Protein AF-A0AAX2J0H5-F1 (afdb_monomer_lite)

Foldseek 3Di:
DDDPPDDDDQLLRVVVVCVVVPDDDPDPVVSSVVCVVVPPPPCPPPPDDDDDPPPDPPDDDDDPDDDPDDDDDDD

Radius of gyration: 21.73 Å; chains: 1; bounding box: 44×30×49 Å

Secondary structure (DSSP, 8-state):
----------HHHHHHHHHTTT---S-HHHHHHHHHHS-T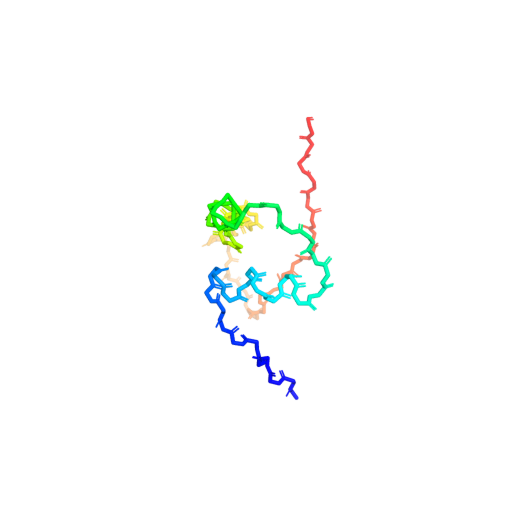T--------PPPPS----SS---------------

Organism: NCBI:txid91890

pLDDT: mean 70.66, std 16.93, range [44.0, 94.31]

Structure (mmCIF, N/CA/C/O backbone):
data_AF-A0AAX2J0H5-F1
#
_entry.id   AF-A0AAX2J0H5-F1
#
loop_
_atom_site.group_PDB
_atom_site.id
_atom_site.type_symbol
_atom_site.label_atom_id
_atom_site.label_alt_id
_atom_site.label_comp_id
_atom_site.label_asym_id
_atom_site.label_entity_id
_atom_site.label_seq_id
_atom_site.pdbx_PDB_ins_code
_atom_site.Cartn_x
_atom_site.Cartn_y
_atom_site.Cartn_z
_atom_site.occupancy
_atom_site.B_iso_or_equiv
_atom_site.auth_seq_id
_atom_site.auth_comp_id
_atom_site.auth_asym_id
_atom_site.auth_atom_id
_atom_site.pdbx_PDB_model_num
ATOM 1 N N . MET A 1 1 ? 6.632 -23.740 -18.361 1.00 48.53 1 MET A N 1
ATOM 2 C CA . MET A 1 1 ? 6.613 -22.264 -18.236 1.00 48.53 1 MET A CA 1
ATOM 3 C C . MET A 1 1 ? 5.497 -21.909 -17.268 1.00 48.53 1 MET A C 1
ATOM 5 O O . MET A 1 1 ? 4.352 -22.217 -17.565 1.00 48.53 1 MET A O 1
ATOM 9 N N . SER A 1 2 ? 5.810 -21.385 -16.084 1.00 57.38 2 SER A N 1
ATOM 10 C CA . SER A 1 2 ? 4.795 -20.977 -15.106 1.00 57.38 2 SER A CA 1
ATOM 11 C C . SER A 1 2 ? 4.115 -19.697 -15.593 1.00 57.38 2 SER A C 1
ATOM 13 O O . SER A 1 2 ? 4.746 -18.652 -15.723 1.00 57.38 2 SER A O 1
ATOM 15 N N . HIS A 1 3 ? 2.829 -19.795 -15.919 1.00 75.25 3 HIS A N 1
ATOM 16 C CA . HIS A 1 3 ? 2.019 -18.654 -16.328 1.00 75.25 3 HIS A CA 1
ATOM 17 C C . HIS A 1 3 ? 1.844 -17.730 -15.115 1.00 75.25 3 HIS A C 1
ATOM 19 O O . HIS A 1 3 ? 1.264 -18.131 -14.104 1.00 75.25 3 HIS A O 1
ATOM 25 N N . TYR A 1 4 ? 2.405 -16.522 -15.170 1.00 69.38 4 TYR A N 1
ATOM 26 C CA . TYR A 1 4 ? 2.350 -15.574 -14.059 1.00 69.38 4 TYR A CA 1
ATOM 27 C C . TYR A 1 4 ? 0.943 -14.976 -13.973 1.00 69.38 4 TYR A C 1
ATOM 29 O O . TYR A 1 4 ? 0.615 -14.025 -14.674 1.00 69.38 4 TYR A O 1
ATOM 37 N N . ASN A 1 5 ? 0.091 -15.572 -13.140 1.00 77.12 5 ASN A N 1
ATOM 38 C CA . ASN A 1 5 ? -1.329 -15.237 -13.065 1.00 77.12 5 ASN A CA 1
ATOM 39 C C . ASN A 1 5 ? -1.640 -14.383 -11.828 1.00 77.12 5 ASN A C 1
ATOM 41 O O . ASN A 1 5 ? -2.409 -14.786 -10.957 1.00 77.12 5 ASN A O 1
ATOM 45 N N . LYS A 1 6 ? -0.973 -13.230 -11.701 1.00 76.75 6 LYS A N 1
ATOM 46 C CA . LYS A 1 6 ? -1.245 -12.286 -10.613 1.00 76.75 6 LYS A CA 1
ATOM 47 C C . LYS A 1 6 ? -2.059 -11.120 -11.177 1.00 76.75 6 LYS A C 1
ATOM 49 O O . LYS A 1 6 ? -1.462 -10.228 -11.781 1.00 76.75 6 LYS A O 1
ATOM 54 N N . PRO A 1 7 ? -3.400 -11.152 -11.061 1.00 81.25 7 PRO A N 1
ATOM 55 C CA . PRO A 1 7 ? -4.235 -10.091 -11.597 1.00 81.25 7 PRO A CA 1
ATOM 56 C C . PRO A 1 7 ? -3.912 -8.772 -10.899 1.00 81.25 7 PRO A C 1
ATOM 58 O O . PRO A 1 7 ? -3.523 -8.740 -9.728 1.00 81.25 7 PRO A O 1
ATOM 61 N N . TYR A 1 8 ? -4.073 -7.682 -11.640 1.00 80.94 8 TYR A N 1
ATOM 62 C CA . TYR A 1 8 ? -4.016 -6.350 -11.065 1.00 80.94 8 TYR A CA 1
ATOM 63 C C . TYR A 1 8 ? -5.140 -6.189 -10.031 1.00 80.94 8 TYR A C 1
ATOM 65 O O . TYR A 1 8 ? -6.279 -6.574 -10.287 1.00 80.94 8 TYR A O 1
ATOM 73 N N . LEU A 1 9 ? -4.802 -5.624 -8.872 1.00 86.00 9 LEU A N 1
ATOM 74 C CA . LEU A 1 9 ? -5.737 -5.314 -7.792 1.00 86.00 9 LEU A CA 1
ATOM 75 C C . LEU A 1 9 ? -5.757 -3.801 -7.579 1.00 86.00 9 LEU A C 1
ATOM 77 O O . LEU A 1 9 ? -4.687 -3.184 -7.531 1.00 86.00 9 LEU A O 1
ATOM 81 N N . THR A 1 10 ? -6.947 -3.224 -7.407 1.00 89.00 10 THR A 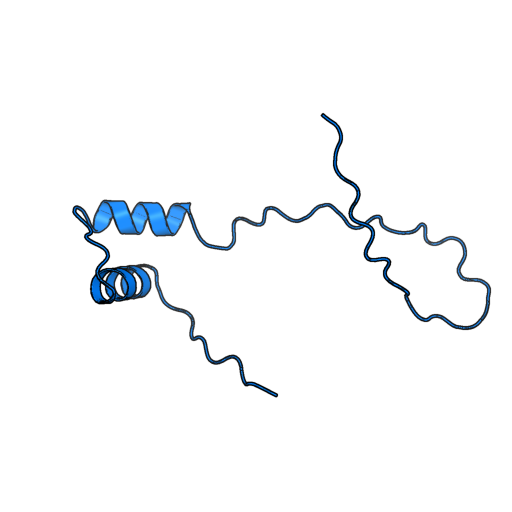N 1
ATOM 82 C CA . THR A 1 10 ? -7.107 -1.813 -7.012 1.00 89.00 10 THR A CA 1
ATOM 83 C C . THR A 1 10 ? -6.590 -1.583 -5.589 1.00 89.00 10 THR A C 1
ATOM 85 O O . THR A 1 10 ? -6.421 -2.532 -4.826 1.00 89.00 10 THR A O 1
ATOM 88 N N . PHE A 1 11 ? -6.347 -0.330 -5.188 1.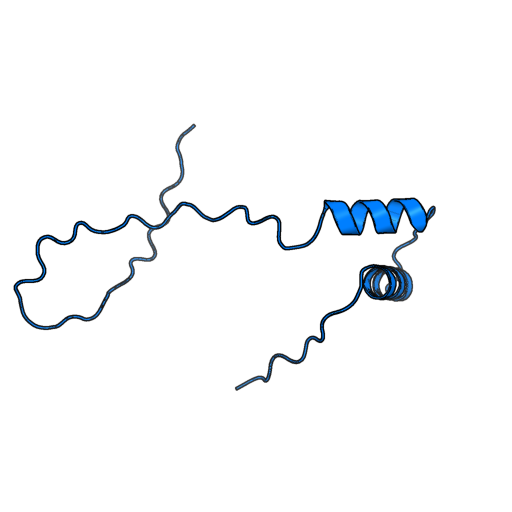00 87.94 11 PHE A N 1
ATOM 89 C CA . PHE A 1 11 ? -5.865 -0.033 -3.830 1.00 87.94 11 PHE A CA 1
ATOM 90 C C . PHE A 1 11 ? -6.825 -0.512 -2.734 1.00 87.94 11 PHE A C 1
ATOM 92 O O . PHE A 1 11 ? -6.379 -1.017 -1.709 1.00 87.94 11 PHE A O 1
ATOM 99 N N . GLU A 1 12 ? -8.131 -0.435 -2.979 1.00 90.94 12 GLU A N 1
ATOM 100 C CA . GLU A 1 12 ? -9.158 -0.966 -2.076 1.00 90.94 12 GLU A CA 1
ATOM 101 C C . GLU A 1 12 ? -9.060 -2.488 -1.957 1.00 90.94 12 GLU A C 1
ATOM 103 O O . GLU A 1 12 ? -8.996 -3.025 -0.855 1.00 90.94 12 GLU A O 1
ATOM 108 N N . GLN A 1 13 ? -8.934 -3.189 -3.085 1.00 90.50 13 GLN A N 1
ATOM 109 C CA . GLN A 1 13 ? -8.755 -4.642 -3.092 1.00 90.50 13 GLN A CA 1
ATOM 110 C C . GLN A 1 13 ? -7.438 -5.069 -2.435 1.00 90.50 13 GLN A C 1
ATOM 112 O O . GLN A 1 13 ? -7.375 -6.111 -1.784 1.00 90.50 13 GLN A O 1
ATOM 117 N N . GLN A 1 14 ? -6.376 -4.276 -2.588 1.00 90.06 14 GLN A N 1
ATOM 118 C CA . GLN A 1 14 ? -5.105 -4.506 -1.906 1.00 90.06 14 GLN A CA 1
ATOM 119 C C . GLN A 1 14 ? -5.245 -4.329 -0.395 1.00 90.06 14 GLN A C 1
ATOM 121 O O . GLN A 1 14 ? -4.729 -5.161 0.349 1.00 90.06 14 GLN A O 1
ATOM 126 N N . LEU A 1 15 ? -5.949 -3.289 0.057 1.00 91.56 15 LEU A N 1
ATOM 127 C CA . LEU A 1 15 ? -6.188 -3.043 1.475 1.00 91.56 15 LEU A CA 1
ATOM 128 C C . LEU A 1 15 ? -6.972 -4.193 2.117 1.00 91.56 15 LEU A C 1
ATOM 130 O O . LEU A 1 15 ? -6.556 -4.719 3.148 1.00 91.56 15 LEU A O 1
ATOM 134 N N . GLU A 1 16 ? -8.049 -4.635 1.473 1.00 92.75 16 GLU A N 1
ATOM 135 C CA . GLU A 1 16 ? -8.861 -5.754 1.957 1.00 92.75 16 GLU A CA 1
ATOM 136 C C . GLU A 1 16 ? -8.062 -7.062 2.004 1.00 92.75 16 GLU A C 1
ATOM 138 O O . GLU A 1 16 ? -8.132 -7.807 2.980 1.00 92.75 16 GLU A O 1
ATOM 143 N N . LEU A 1 17 ? -7.214 -7.309 1.004 1.00 91.38 17 LEU A N 1
ATOM 144 C CA . LEU A 1 17 ? -6.322 -8.468 0.987 1.00 91.38 17 LEU A CA 1
ATOM 145 C C . LEU A 1 17 ? -5.256 -8.419 2.096 1.00 91.38 17 LEU A C 1
ATOM 147 O O . LEU A 1 17 ? -4.807 -9.458 2.584 1.00 91.38 17 LEU A O 1
ATOM 151 N N . LEU A 1 18 ? -4.793 -7.227 2.469 1.00 90.75 18 LEU A N 1
ATOM 152 C CA . LEU A 1 18 ? -3.851 -7.059 3.574 1.00 90.75 18 LEU A CA 1
ATOM 153 C C . LEU A 1 18 ? -4.541 -7.331 4.913 1.00 90.75 18 LEU A C 1
ATOM 155 O O . LEU A 1 18 ? -4.017 -8.104 5.717 1.00 90.75 18 LEU A O 1
ATOM 159 N N . LYS A 1 19 ? -5.743 -6.787 5.116 1.00 93.06 19 LYS A N 1
ATOM 160 C CA . LYS A 1 19 ? -6.558 -7.067 6.306 1.00 93.06 19 LYS A CA 1
ATOM 161 C C . LYS A 1 19 ? -6.912 -8.544 6.428 1.00 93.06 19 LYS A C 1
ATOM 163 O O . LYS A 1 19 ? -6.761 -9.120 7.501 1.00 93.06 19 LYS A O 1
ATOM 168 N N . SER A 1 20 ? -7.282 -9.196 5.322 1.00 93.81 20 SER A N 1
ATOM 169 C CA . SER A 1 20 ? -7.596 -10.631 5.312 1.00 93.81 20 SER A CA 1
ATOM 170 C C . SER A 1 20 ? -6.397 -11.510 5.687 1.00 93.81 20 SER A C 1
ATOM 172 O O . SER A 1 20 ? -6.567 -12.673 6.037 1.00 93.81 20 SER A O 1
ATOM 174 N N . ARG A 1 21 ? -5.175 -10.977 5.591 1.00 94.31 21 ARG A N 1
ATOM 175 C CA . ARG A 1 21 ? -3.931 -11.638 6.011 1.00 94.31 21 ARG A CA 1
ATOM 176 C C . ARG A 1 21 ? -3.512 -11.290 7.440 1.00 94.31 21 ARG A C 1
ATOM 178 O O . ARG A 1 21 ? -2.455 -11.740 7.871 1.00 94.31 21 ARG A O 1
ATOM 185 N N . GLY A 1 22 ? -4.322 -10.517 8.160 1.00 93.88 22 GLY A N 1
ATOM 186 C CA . GLY A 1 22 ? -4.065 -10.119 9.540 1.00 93.88 22 GLY A CA 1
ATOM 187 C C . GLY A 1 22 ? -3.355 -8.775 9.693 1.00 93.88 22 GLY A C 1
ATOM 188 O O . GLY A 1 22 ? -2.867 -8.490 10.782 1.00 93.88 22 GLY A O 1
ATOM 189 N N . LEU A 1 23 ? -3.278 -7.942 8.644 1.00 91.94 23 LEU A N 1
ATOM 190 C CA . LEU A 1 23 ? -2.827 -6.560 8.821 1.00 91.94 23 LEU A CA 1
ATOM 191 C C . LEU A 1 23 ? -3.926 -5.755 9.522 1.00 91.94 23 LEU A C 1
ATOM 193 O O . LEU A 1 23 ? -4.981 -5.501 8.942 1.00 91.94 23 LEU A O 1
ATOM 197 N N . GLU A 1 24 ? -3.668 -5.323 10.752 1.00 92.12 24 GLU A N 1
ATOM 198 C CA . GLU A 1 24 ? -4.557 -4.399 11.447 1.00 92.12 24 GLU A CA 1
ATOM 199 C C . GLU A 1 24 ? -4.423 -2.995 10.847 1.00 92.12 24 GLU A C 1
ATOM 201 O O . GLU A 1 24 ? -3.331 -2.430 10.758 1.00 92.12 24 GLU A O 1
ATOM 206 N N . VAL A 1 25 ? -5.550 -2.434 10.411 1.00 90.25 25 VAL A N 1
ATOM 207 C CA . VAL A 1 25 ? -5.625 -1.091 9.839 1.00 90.25 25 VAL A CA 1
ATOM 208 C C . VAL A 1 25 ? -6.584 -0.278 10.692 1.00 90.25 25 VAL A C 1
ATOM 210 O O . VAL A 1 25 ? -7.776 -0.557 10.746 1.00 90.25 25 VAL A O 1
ATOM 213 N N . THR A 1 26 ? -6.056 0.742 11.360 1.00 90.31 26 THR A N 1
ATOM 214 C CA . THR A 1 26 ? -6.832 1.625 12.241 1.00 90.31 26 THR A CA 1
ATOM 215 C C . THR A 1 26 ? -7.604 2.700 11.479 1.00 90.31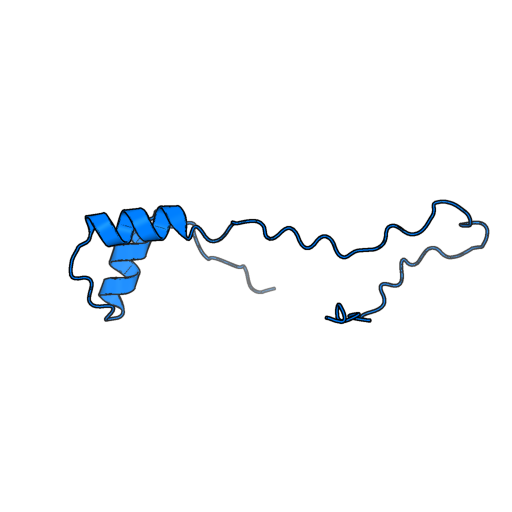 26 THR A C 1
ATOM 217 O O . THR A 1 26 ? -8.615 3.197 11.970 1.00 90.31 26 THR A O 1
ATOM 220 N N . ASN A 1 27 ? -7.146 3.079 10.282 1.00 91.25 27 ASN A N 1
ATOM 221 C CA . ASN A 1 27 ? -7.823 4.055 9.434 1.00 91.25 27 ASN A CA 1
ATOM 222 C C . ASN A 1 27 ? -7.648 3.726 7.948 1.00 91.25 27 ASN A C 1
ATOM 224 O O . ASN A 1 27 ? -6.599 3.979 7.351 1.00 91.25 27 ASN A O 1
ATOM 228 N N . ASP A 1 28 ? -8.720 3.227 7.344 1.00 90.38 28 ASP A N 1
ATOM 229 C CA . ASP A 1 28 ? -8.754 2.810 5.943 1.00 90.38 28 ASP A CA 1
ATOM 230 C C . ASP A 1 28 ? -8.474 3.950 4.964 1.00 90.38 28 ASP A C 1
ATOM 232 O O . ASP A 1 28 ? -7.773 3.754 3.975 1.00 90.38 28 ASP A O 1
ATOM 236 N N . LYS A 1 29 ? -8.968 5.163 5.243 1.00 90.88 29 LYS A N 1
ATOM 237 C CA . LYS A 1 29 ? -8.759 6.322 4.359 1.00 90.88 29 LYS A CA 1
ATOM 238 C C . LYS A 1 29 ? -7.287 6.707 4.300 1.00 90.88 29 LYS A C 1
ATOM 240 O O . LYS A 1 29 ? -6.751 6.959 3.224 1.00 90.88 29 LYS A O 1
ATOM 245 N N . VAL A 1 30 ? -6.634 6.708 5.461 1.00 89.31 30 VAL A N 1
ATOM 246 C CA . VAL A 1 30 ? -5.196 6.966 5.565 1.00 89.31 30 VAL A CA 1
ATOM 247 C C . VAL A 1 30 ? -4.424 5.843 4.877 1.00 89.31 30 VAL A C 1
ATOM 249 O O . VAL A 1 30 ? -3.548 6.123 4.065 1.00 89.31 30 VAL A O 1
ATOM 252 N N . ALA A 1 31 ? -4.784 4.580 5.115 1.00 90.31 31 ALA A N 1
ATOM 253 C CA . ALA A 1 31 ? -4.134 3.443 4.470 1.00 90.31 31 ALA A CA 1
ATOM 254 C C . ALA A 1 31 ? -4.234 3.491 2.934 1.00 90.31 31 ALA A C 1
ATOM 256 O O . ALA A 1 31 ? -3.234 3.263 2.255 1.00 90.31 31 ALA A O 1
ATOM 257 N N . LEU A 1 32 ? -5.394 3.858 2.379 1.00 89.94 32 LEU A N 1
ATOM 258 C CA . LEU A 1 32 ? -5.577 4.049 0.936 1.00 89.94 32 LEU A CA 1
ATOM 259 C C . LEU A 1 32 ? -4.727 5.199 0.386 1.00 89.94 32 LEU A C 1
ATOM 261 O O . LEU A 1 32 ? -4.090 5.042 -0.656 1.00 89.94 32 LEU A O 1
ATOM 265 N N . GLU A 1 33 ? -4.664 6.331 1.091 1.00 89.25 33 GLU A N 1
ATOM 266 C CA . GLU A 1 33 ? -3.800 7.455 0.707 1.00 89.25 33 GLU A CA 1
ATOM 267 C C . GLU A 1 33 ? -2.317 7.040 0.696 1.00 89.25 33 GLU A C 1
ATOM 269 O O . GLU A 1 33 ? -1.580 7.360 -0.243 1.00 89.25 33 GLU A O 1
ATOM 274 N N . TYR A 1 34 ? -1.883 6.270 1.697 1.00 87.81 34 TYR A N 1
ATOM 275 C CA . TYR A 1 34 ? -0.529 5.718 1.761 1.00 87.81 34 TYR A CA 1
ATOM 276 C C . TYR A 1 34 ? -0.253 4.719 0.636 1.00 87.81 34 TYR A C 1
ATOM 278 O O . TYR A 1 34 ? 0.802 4.809 0.011 1.00 87.81 34 TYR A O 1
ATOM 286 N N . LEU A 1 35 ? -1.185 3.813 0.328 1.00 86.88 35 LEU A N 1
ATOM 287 C CA . LEU A 1 35 ? -1.056 2.874 -0.793 1.00 86.88 35 LEU A CA 1
ATOM 288 C C . LEU A 1 35 ? -0.929 3.609 -2.136 1.00 86.88 35 LEU A C 1
ATOM 290 O O . LEU A 1 35 ? -0.093 3.239 -2.961 1.00 86.88 35 LEU A O 1
ATOM 294 N N . GLY A 1 36 ? -1.678 4.699 -2.322 1.00 83.69 36 GLY A N 1
ATOM 295 C CA . GLY A 1 36 ? -1.556 5.570 -3.492 1.00 83.69 36 GLY A CA 1
ATOM 296 C C . GLY A 1 36 ? -0.208 6.299 -3.571 1.00 83.69 36 GLY A C 1
ATOM 297 O O . GLY A 1 36 ? 0.372 6.412 -4.651 1.00 83.69 36 GLY A O 1
ATOM 298 N N . ARG A 1 37 ? 0.337 6.753 -2.433 1.00 82.81 37 ARG A N 1
ATOM 299 C CA . ARG A 1 37 ? 1.653 7.426 -2.358 1.00 82.81 37 ARG A CA 1
ATOM 300 C C . ARG A 1 37 ? 2.835 6.479 -2.556 1.00 82.81 37 ARG A C 1
ATOM 302 O O . ARG A 1 37 ? 3.818 6.862 -3.193 1.00 82.81 37 ARG A O 1
ATOM 309 N N . LEU A 1 38 ? 2.744 5.278 -1.989 1.00 74.88 38 LEU A N 1
ATOM 310 C CA . LEU A 1 38 ? 3.771 4.233 -2.018 1.00 74.88 38 LEU A CA 1
ATOM 311 C C . LEU A 1 38 ? 3.726 3.384 -3.288 1.00 74.88 38 LEU A C 1
ATOM 313 O O . LEU A 1 38 ? 4.556 2.486 -3.418 1.00 74.88 38 LEU A O 1
ATOM 317 N N . GLY A 1 39 ? 2.766 3.650 -4.184 1.00 64.00 39 GLY A N 1
ATOM 318 C CA . GLY A 1 39 ? 2.503 2.891 -5.400 1.00 64.00 39 GLY A CA 1
ATOM 319 C C . GLY A 1 39 ? 3.773 2.287 -5.995 1.00 64.00 39 GLY A C 1
ATOM 320 O O . GLY A 1 39 ? 4.734 3.003 -6.284 1.00 64.00 39 GLY A O 1
ATOM 321 N N . TYR A 1 40 ? 3.738 0.959 -6.151 1.00 58.62 40 TYR A N 1
ATOM 322 C CA . TYR A 1 40 ? 4.794 0.000 -6.528 1.00 58.62 40 TYR A CA 1
ATOM 323 C C . TYR A 1 40 ? 5.514 0.271 -7.872 1.00 58.62 40 TYR A C 1
ATOM 325 O O . TYR A 1 40 ? 6.141 -0.615 -8.445 1.00 58.62 40 TYR A O 1
ATOM 333 N N . TYR A 1 41 ? 5.425 1.496 -8.380 1.00 55.25 41 TYR A N 1
ATOM 334 C CA . TYR A 1 41 ? 6.028 1.993 -9.607 1.00 55.25 41 TYR A CA 1
ATOM 335 C C . TYR A 1 41 ? 6.511 3.438 -9.467 1.00 55.25 41 TYR A C 1
ATOM 337 O O . TYR A 1 41 ? 6.578 4.160 -10.465 1.00 55.25 41 TYR A O 1
ATOM 345 N N . ARG A 1 42 ? 6.929 3.884 -8.272 1.00 53.06 42 ARG A N 1
ATOM 346 C CA . ARG A 1 42 ? 7.982 4.905 -8.249 1.00 53.06 42 ARG A CA 1
ATOM 347 C C . ARG A 1 42 ? 9.217 4.249 -8.822 1.00 53.06 42 ARG A C 1
ATOM 349 O O . ARG A 1 42 ? 10.007 3.634 -8.120 1.00 53.06 42 ARG A O 1
ATOM 356 N N . LEU A 1 43 ? 9.279 4.341 -10.140 1.00 54.75 43 LEU A N 1
ATOM 357 C CA . LEU A 1 43 ? 10.425 4.219 -10.994 1.00 54.75 43 LEU A CA 1
ATOM 358 C C . LEU A 1 43 ? 11.563 5.013 -10.326 1.00 54.75 43 LEU A C 1
ATOM 360 O O . LEU A 1 43 ? 11.860 6.141 -10.710 1.00 54.75 43 LEU A O 1
ATOM 364 N N . SER A 1 44 ? 12.241 4.431 -9.334 1.00 51.12 44 SER A N 1
ATOM 365 C CA . SER A 1 44 ? 13.678 4.598 -9.211 1.00 51.12 44 SER A CA 1
ATOM 366 C C . SER A 1 44 ? 14.209 3.948 -10.477 1.00 51.12 44 SER A C 1
ATOM 368 O O . SER A 1 44 ? 14.567 2.773 -10.516 1.00 51.12 44 SER A O 1
ATOM 370 N N . GLY A 1 45 ? 14.081 4.684 -11.585 1.00 53.12 45 GLY A N 1
ATOM 371 C CA . GLY A 1 45 ? 14.599 4.275 -12.867 1.00 53.12 45 GLY A CA 1
ATOM 372 C C . GLY A 1 45 ? 16.051 3.991 -12.602 1.00 53.12 45 GLY A C 1
ATOM 373 O O . GLY A 1 45 ? 16.768 4.921 -12.272 1.00 53.12 45 GLY A O 1
ATOM 374 N N . TYR A 1 46 ? 16.448 2.720 -12.634 1.00 54.06 46 TYR A N 1
ATOM 375 C CA . TYR A 1 46 ? 17.843 2.340 -12.540 1.00 54.06 46 TYR A CA 1
ATOM 376 C C . TYR A 1 46 ? 18.559 3.094 -13.666 1.00 54.06 46 TYR A C 1
ATOM 378 O O . TYR A 1 46 ? 18.459 2.660 -14.820 1.00 54.06 46 TYR A O 1
ATOM 386 N N . PRO A 1 47 ? 19.286 4.198 -13.409 1.00 58.78 47 PRO A N 1
ATOM 387 C CA . PRO A 1 47 ? 20.045 4.866 -14.441 1.00 58.78 47 PRO A CA 1
ATOM 388 C C . PRO A 1 47 ? 21.415 4.198 -14.424 1.00 58.78 47 PRO A C 1
ATOM 390 O O . PRO A 1 47 ? 22.426 4.808 -14.109 1.00 58.78 47 PRO A O 1
ATOM 393 N N . CYS A 1 48 ? 21.447 2.885 -14.622 1.00 56.84 48 CYS A N 1
ATOM 394 C CA . CYS A 1 48 ? 22.686 2.126 -14.545 1.00 56.84 48 CYS A CA 1
ATOM 395 C C . CYS A 1 48 ? 22.682 1.017 -15.582 1.00 56.84 48 CYS A C 1
ATOM 397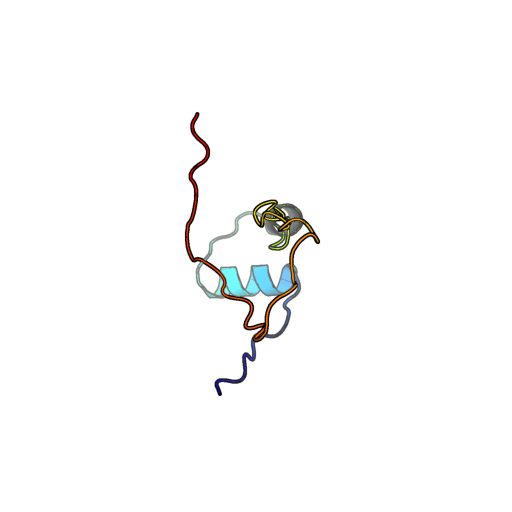 O O . CYS A 1 48 ? 22.753 -0.170 -15.284 1.00 56.84 48 CYS A O 1
ATOM 399 N N . ARG A 1 49 ? 22.647 1.426 -16.848 1.00 59.69 49 ARG A N 1
ATOM 400 C CA . ARG A 1 49 ? 23.397 0.718 -17.881 1.00 59.69 49 ARG A CA 1
ATOM 401 C C . ARG A 1 49 ? 24.188 1.752 -18.662 1.00 59.69 49 ARG A C 1
ATOM 403 O O . ARG A 1 49 ? 23.599 2.650 -19.255 1.00 59.69 49 ARG A O 1
ATOM 410 N N . LYS A 1 50 ? 25.520 1.639 -18.639 1.00 57.88 50 LYS A N 1
ATOM 411 C CA . LYS A 1 50 ? 26.375 2.387 -19.564 1.00 57.88 50 LYS A CA 1
ATOM 412 C C . LYS A 1 50 ? 25.912 2.065 -20.985 1.00 57.88 50 LYS A C 1
ATOM 414 O O . LYS A 1 50 ? 25.842 0.893 -21.352 1.00 57.88 50 LYS A O 1
ATOM 419 N N . LEU A 1 51 ? 25.593 3.089 -21.769 1.00 59.75 51 LEU A N 1
ATOM 420 C CA . LEU A 1 51 ? 25.508 2.942 -23.216 1.00 59.75 51 LEU A CA 1
ATOM 421 C C . LEU A 1 51 ? 26.945 2.771 -23.715 1.00 59.75 51 LEU A C 1
A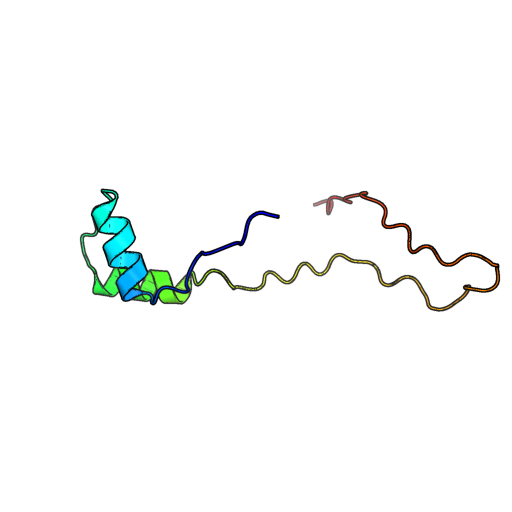TOM 423 O O . LEU A 1 51 ? 27.788 3.634 -23.471 1.00 59.75 51 LEU A O 1
ATOM 427 N N . LEU A 1 52 ? 27.245 1.629 -24.334 1.00 59.22 52 LEU A N 1
ATOM 428 C CA . LEU A 1 52 ? 28.512 1.461 -25.040 1.00 59.22 52 LEU A CA 1
ATOM 429 C C . LEU A 1 52 ? 28.531 2.454 -26.217 1.00 59.22 52 LEU A C 1
ATOM 431 O O . LEU A 1 52 ? 27.503 2.594 -26.886 1.00 59.22 52 LEU A O 1
ATOM 435 N N . PRO A 1 53 ? 29.650 3.150 -26.476 1.00 56.00 53 PRO A N 1
ATOM 436 C CA . PRO A 1 53 ? 29.778 3.997 -27.655 1.00 56.00 53 PRO A CA 1
ATOM 437 C C . PRO A 1 53 ? 29.526 3.184 -28.933 1.00 56.00 53 PRO A C 1
ATOM 439 O O . PRO A 1 53 ? 30.019 2.065 -29.065 1.00 56.00 53 PRO A O 1
ATOM 442 N N . LEU A 1 54 ? 28.790 3.754 -29.894 1.00 56.19 54 LEU A N 1
ATOM 443 C CA . LEU A 1 54 ? 28.513 3.158 -31.212 1.00 56.19 54 LEU A CA 1
ATOM 444 C C . LEU A 1 54 ? 29.725 3.257 -32.167 1.00 56.19 54 LEU A C 1
ATOM 446 O O . LEU A 1 54 ? 29.595 3.529 -33.355 1.00 56.19 54 LEU A O 1
ATOM 450 N N . ALA A 1 55 ? 30.921 3.073 -31.630 1.00 59.09 55 ALA A N 1
ATOM 451 C CA . ALA A 1 55 ? 32.169 2.911 -32.354 1.00 59.09 55 ALA A CA 1
ATOM 452 C C . ALA A 1 55 ? 32.972 1.965 -31.455 1.00 59.09 55 ALA A C 1
ATOM 454 O O . ALA A 1 55 ? 33.386 2.358 -30.375 1.00 59.09 55 ALA A O 1
ATOM 455 N N . GLU A 1 56 ? 33.072 0.665 -31.709 1.00 54.12 56 GLU A N 1
ATOM 456 C CA . GLU A 1 56 ? 33.454 0.019 -32.957 1.00 54.12 56 GLU A CA 1
ATOM 457 C C . GLU A 1 56 ? 32.819 -1.384 -33.012 1.00 54.12 56 GLU A C 1
ATOM 459 O O . GLU A 1 56 ? 33.278 -2.321 -32.364 1.00 54.12 56 GLU A O 1
ATOM 464 N N . GLN A 1 57 ? 31.757 -1.568 -33.799 1.00 53.72 57 GLN A N 1
ATOM 465 C CA . GLN A 1 57 ? 31.313 -2.908 -34.203 1.00 53.72 57 GLN A CA 1
ATOM 466 C C . GLN A 1 57 ? 31.755 -3.171 -35.639 1.00 53.72 57 GLN A C 1
ATOM 468 O O . GLN A 1 57 ? 30.949 -3.283 -36.557 1.00 53.72 57 GLN A O 1
ATOM 473 N N . GLN A 1 58 ? 33.066 -3.281 -35.822 1.00 53.75 58 GLN A N 1
ATOM 474 C CA . GLN A 1 58 ? 33.658 -3.870 -37.016 1.00 53.75 58 GLN A CA 1
ATOM 475 C C . GLN A 1 58 ? 34.505 -5.066 -36.588 1.00 53.75 58 GLN A C 1
ATOM 477 O O . GLN A 1 58 ? 35.721 -4.981 -36.534 1.00 53.75 58 GLN A O 1
ATOM 482 N N . THR A 1 59 ? 33.857 -6.169 -36.206 1.00 47.91 59 THR A N 1
ATOM 483 C CA . THR A 1 59 ? 34.347 -7.547 -36.415 1.00 47.91 59 THR A CA 1
ATOM 484 C C . THR A 1 59 ? 33.318 -8.563 -35.907 1.00 47.91 59 THR A C 1
ATOM 486 O O . THR A 1 59 ? 33.088 -8.741 -34.719 1.00 47.91 59 THR A O 1
ATOM 489 N N . LYS A 1 60 ? 32.654 -9.200 -36.877 1.00 55.25 60 LYS A N 1
ATOM 490 C CA . LYS A 1 60 ? 32.238 -10.610 -36.924 1.00 55.25 60 LYS A CA 1
ATOM 491 C C . LYS A 1 60 ? 31.875 -11.275 -35.575 1.00 55.25 60 LYS A C 1
ATOM 493 O O . LYS A 1 60 ? 32.736 -11.778 -34.867 1.00 55.25 60 LYS A O 1
ATOM 498 N N . SER A 1 61 ? 30.561 -11.419 -35.362 1.00 53.03 61 SER A N 1
ATOM 499 C CA . SER A 1 61 ? 29.865 -12.201 -34.316 1.00 53.03 61 SER A CA 1
ATOM 500 C C . SER A 1 61 ? 29.299 -11.353 -33.171 1.00 53.03 61 SER A C 1
ATOM 502 O O . SER A 1 61 ? 29.827 -11.264 -32.069 1.00 53.03 61 SER A O 1
ATOM 504 N N . ILE A 1 62 ? 28.160 -10.721 -33.458 1.00 57.00 62 ILE A N 1
ATOM 505 C CA . ILE A 1 62 ? 27.409 -9.873 -32.532 1.00 57.00 62 ILE A CA 1
ATOM 506 C C . ILE A 1 62 ? 26.583 -10.781 -31.615 1.00 57.00 62 ILE A C 1
ATOM 508 O O . ILE A 1 62 ? 25.401 -11.022 -31.853 1.00 57.00 62 ILE A O 1
ATOM 512 N N . ARG A 1 63 ? 27.200 -11.319 -30.561 1.00 55.31 63 ARG A N 1
ATOM 513 C CA . ARG A 1 63 ? 26.443 -11.733 -29.374 1.00 55.31 63 ARG A CA 1
ATOM 514 C C . ARG A 1 63 ? 26.596 -10.620 -28.342 1.00 55.31 63 ARG A C 1
ATOM 516 O O . ARG A 1 63 ? 27.713 -10.414 -27.876 1.00 55.31 63 ARG A O 1
ATOM 523 N N . PRO A 1 64 ? 25.533 -9.880 -27.986 1.00 51.28 64 PRO A N 1
ATOM 524 C CA . PRO A 1 64 ? 25.627 -8.890 -26.924 1.00 51.28 64 PRO A CA 1
ATOM 525 C C . PRO A 1 64 ? 25.860 -9.621 -25.595 1.00 51.28 64 PRO A C 1
ATOM 527 O O . PRO A 1 64 ? 24.933 -10.168 -24.999 1.00 51.28 64 PRO A O 1
ATOM 530 N N . TRP A 1 65 ? 27.117 -9.674 -25.157 1.00 52.22 65 TRP A N 1
ATOM 531 C CA . TRP A 1 65 ? 27.497 -10.193 -23.849 1.00 52.22 65 TRP A CA 1
ATOM 532 C C . TRP A 1 65 ? 27.219 -9.102 -22.812 1.00 52.22 65 TRP A C 1
ATOM 534 O O . TRP A 1 65 ? 27.727 -7.986 -22.922 1.00 52.22 65 TRP A O 1
ATOM 544 N N . ARG A 1 66 ? 26.348 -9.390 -21.842 1.00 50.09 66 ARG A N 1
ATOM 545 C CA . ARG A 1 66 ? 26.081 -8.495 -20.711 1.00 50.09 66 ARG A CA 1
ATOM 546 C C . ARG A 1 66 ? 26.924 -8.977 -19.537 1.00 50.09 66 ARG A C 1
ATOM 548 O O . ARG A 1 66 ? 26.706 -10.090 -19.074 1.00 50.09 66 ARG A O 1
ATOM 555 N N . SER A 1 67 ? 27.875 -8.161 -19.086 1.00 57.38 67 SER A N 1
ATOM 556 C CA . SER A 1 67 ? 28.597 -8.418 -17.841 1.00 57.38 67 SER A CA 1
ATOM 557 C C . SER A 1 67 ? 27.682 -8.162 -16.640 1.00 57.38 67 SER A C 1
ATOM 559 O O . SER A 1 67 ? 26.892 -7.218 -16.644 1.00 57.38 67 SER A O 1
ATOM 561 N N . ASP A 1 68 ? 27.795 -9.010 -15.617 1.00 53.00 68 ASP A N 1
ATOM 562 C CA . ASP A 1 68 ? 27.045 -8.926 -14.351 1.00 53.00 68 ASP A CA 1
ATOM 563 C C . ASP A 1 68 ? 27.719 -7.976 -13.336 1.00 53.00 68 ASP A C 1
ATOM 565 O O . ASP A 1 68 ? 27.372 -7.934 -12.161 1.00 53.00 68 ASP A O 1
ATOM 569 N N . GLU A 1 69 ? 28.723 -7.204 -13.773 1.00 61.62 69 GLU A N 1
ATOM 570 C CA . GLU A 1 69 ? 29.507 -6.347 -12.885 1.00 61.62 69 GLU A CA 1
ATOM 571 C C . GLU A 1 69 ? 28.683 -5.166 -12.359 1.00 61.62 69 GLU A C 1
ATOM 573 O O . GLU A 1 69 ? 28.502 -4.134 -13.013 1.00 61.62 69 GLU A O 1
ATOM 578 N N . PHE A 1 70 ? 28.223 -5.311 -11.120 1.00 54.47 70 PHE A N 1
ATOM 579 C CA . PHE A 1 70 ? 27.676 -4.234 -10.314 1.00 54.47 70 PHE A CA 1
ATOM 580 C C . PHE A 1 70 ? 28.815 -3.352 -9.786 1.00 54.47 70 PHE A C 1
ATOM 582 O O . PHE A 1 70 ? 29.675 -3.819 -9.040 1.00 54.47 70 PHE A O 1
ATOM 589 N N . ARG A 1 71 ? 28.830 -2.061 -10.145 1.00 58.31 71 ARG A N 1
ATOM 590 C CA . ARG A 1 71 ? 29.798 -1.103 -9.592 1.00 58.31 71 ARG A CA 1
ATOM 591 C C . ARG A 1 71 ? 29.127 -0.295 -8.471 1.00 58.31 71 ARG A C 1
ATOM 593 O O . ARG A 1 71 ? 28.220 0.479 -8.779 1.00 58.31 71 ARG A O 1
ATOM 600 N N . PRO A 1 72 ? 29.541 -0.441 -7.200 1.00 54.78 72 PRO A N 1
ATOM 601 C CA . PRO A 1 72 ? 29.004 0.380 -6.123 1.00 54.78 72 PRO A CA 1
ATOM 602 C C . PRO A 1 72 ? 29.421 1.843 -6.322 1.00 54.78 72 PRO A C 1
ATOM 604 O O . PRO A 1 72 ? 30.558 2.137 -6.695 1.00 54.78 72 PRO A O 1
ATOM 607 N N . ILE A 1 73 ? 28.482 2.760 -6.090 1.00 51.03 73 ILE A N 1
ATOM 608 C CA . ILE A 1 73 ? 28.759 4.194 -5.985 1.00 51.03 73 ILE A CA 1
ATOM 609 C C . ILE A 1 73 ? 29.509 4.390 -4.666 1.00 51.03 73 ILE A C 1
ATOM 611 O O . ILE A 1 73 ? 28.961 4.114 -3.601 1.00 51.03 73 ILE A O 1
ATOM 615 N N . GLY A 1 74 ? 30.780 4.785 -4.746 1.00 59.59 74 GLY A N 1
ATOM 616 C CA . GLY A 1 74 ? 31.522 5.248 -3.575 1.00 59.59 74 GLY A CA 1
ATOM 617 C C . GLY A 1 74 ? 30.868 6.515 -3.025 1.00 59.59 74 GLY A C 1
ATOM 618 O O . GLY A 1 74 ? 30.453 7.367 -3.812 1.00 59.59 74 GLY A O 1
ATOM 619 N N . PHE A 1 75 ? 30.734 6.578 -1.700 1.00 44.00 75 PHE A N 1
ATOM 620 C CA . PHE A 1 75 ? 30.384 7.794 -0.963 1.00 44.00 75 PHE A CA 1
ATOM 621 C C . PHE A 1 75 ? 31.484 8.849 -1.091 1.00 44.00 75 PHE A C 1
ATOM 623 O O . PHE A 1 75 ? 32.669 8.445 -1.164 1.00 44.00 75 PHE A O 1
#

Sequence (75 aa):
MSHYNKPYLTFEQQLELLKSRGLEVTNDKVALEYLGRLGYYRLSGYPCRKLLPLAEQQTKSIRPWRSDEFRPIGF